Protein AF-A0A536V564-F1 (afdb_monomer)

pLDDT: mean 73.77, std 16.74, range [34.28, 94.69]

Sequence (134 aa):
MRKTLILTALAATAALAALPARAGDVQWSVGISAPIGYSGSVGTMISSGPIYAPAPVYVAPAPVYYAPPPVYYAPPPVYYAPAARAYYAPPPVYVRPAPVIYGAPVWAPAPYRHHRHHHRGYDDDRGRYYGPIS

Secondary structure (DSSP, 8-state):
-HHHHHHHHHHHHHHHHTS----TT---EEEEEEE-GGG-EEEEEEESS---PPPP---PPPP-PPPPPP---PPPP---PPPP----PPPP--PPPPP---PPPPP---------------------------

Foldseek 3Di:
DVVVVVVVVVVVVVVVVPDDDPPPPDKDKDKDWDDPPPPGIDIDMDMPDDDDDPDDDDDDDDDDDDDDDDDDDDDDDDDDDPDDDDDDDDDDDDDDDDDDDDDDDDDDDDDDDDDDDDDDDDDDDDDDDDDDDD

Radius of gyration: 87.75 Å; Cα contacts (8 Å, |Δi|>4): 32; chains: 1; bounding box: 135×53×256 Å

Mean predicted aligned error: 22.61 Å

Structure (mmCIF, N/CA/C/O backbone):
data_AF-A0A536V564-F1
#
_entry.id   AF-A0A536V564-F1
#
loop_
_atom_site.group_PDB
_atom_site.id
_atom_site.type_symbol
_atom_site.label_atom_id
_atom_site.label_alt_id
_atom_site.label_comp_id
_atom_site.label_asym_id
_atom_site.label_entity_id
_atom_site.label_seq_id
_atom_site.pdbx_PDB_ins_code
_atom_site.Cartn_x
_atom_site.Cartn_y
_atom_site.Cartn_z
_atom_site.occupancy
_atom_site.B_iso_or_equiv
_atom_site.auth_seq_id
_atom_site.auth_comp_id
_atom_site.auth_asym_id
_atom_site.auth_atom_id
_atom_site.pdbx_PDB_model_num
ATOM 1 N N . MET A 1 1 ? 35.632 -4.211 -69.091 1.00 67.81 1 MET A N 1
ATOM 2 C CA . MET A 1 1 ? 35.936 -4.790 -67.762 1.00 67.81 1 MET A CA 1
ATOM 3 C C . MET A 1 1 ? 36.055 -3.724 -66.665 1.00 67.81 1 MET A C 1
ATOM 5 O O . MET A 1 1 ? 35.232 -3.748 -65.765 1.00 67.81 1 MET A O 1
ATOM 9 N N . ARG A 1 2 ? 36.967 -2.732 -66.743 1.00 79.38 2 ARG A N 1
ATOM 10 C CA . ARG A 1 2 ? 37.093 -1.667 -65.709 1.00 79.38 2 ARG A CA 1
ATOM 11 C C . ARG A 1 2 ? 35.813 -0.849 -65.449 1.00 79.38 2 ARG A C 1
ATOM 13 O O . ARG A 1 2 ? 35.442 -0.666 -64.300 1.00 79.38 2 ARG A O 1
ATOM 20 N N . LYS A 1 3 ? 35.114 -0.394 -66.498 1.00 77.75 3 LYS A N 1
ATOM 21 C CA . LYS A 1 3 ? 33.854 0.372 -66.361 1.00 77.75 3 LYS A CA 1
ATOM 22 C C . LYS A 1 3 ? 32.742 -0.441 -65.689 1.00 77.75 3 LYS A C 1
ATOM 24 O O . LYS A 1 3 ? 32.003 0.091 -64.874 1.00 77.75 3 LYS A O 1
ATOM 29 N N . THR A 1 4 ? 32.666 -1.732 -66.008 1.00 89.12 4 THR A N 1
ATOM 30 C CA . THR A 1 4 ? 31.692 -2.664 -65.434 1.00 89.12 4 THR A CA 1
ATOM 31 C C . THR A 1 4 ? 31.939 -2.855 -63.941 1.00 89.12 4 THR A C 1
ATOM 33 O O . THR A 1 4 ? 30.998 -2.739 -63.172 1.00 89.12 4 THR A O 1
ATOM 36 N N . LEU A 1 5 ? 33.203 -3.031 -63.532 1.00 91.12 5 LEU A N 1
ATOM 37 C CA . LEU A 1 5 ? 33.593 -3.137 -62.121 1.00 91.12 5 LEU A CA 1
ATOM 38 C C . LEU A 1 5 ? 33.259 -1.873 -61.317 1.00 91.12 5 LEU A C 1
ATOM 40 O O . LEU A 1 5 ? 32.762 -1.974 -60.199 1.00 91.12 5 LEU A O 1
ATOM 44 N N . ILE A 1 6 ? 33.491 -0.687 -61.891 1.00 93.56 6 ILE A N 1
ATOM 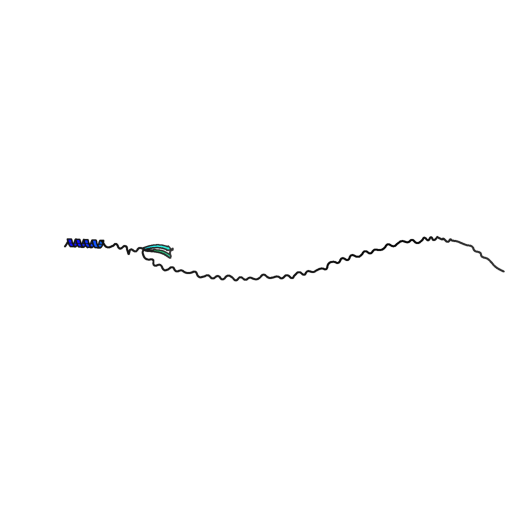45 C CA . ILE A 1 6 ? 33.157 0.592 -61.243 1.00 93.56 6 ILE A CA 1
ATOM 46 C C . ILE A 1 6 ? 31.642 0.729 -61.070 1.00 93.56 6 ILE A C 1
ATOM 48 O O . ILE A 1 6 ? 31.183 1.079 -59.988 1.00 93.56 6 ILE A O 1
ATOM 52 N N . LEU A 1 7 ? 30.861 0.416 -62.106 1.00 94.31 7 LEU A N 1
ATOM 53 C CA . LEU A 1 7 ? 29.400 0.491 -62.040 1.00 94.31 7 LEU A CA 1
ATOM 54 C C . LEU A 1 7 ? 28.818 -0.507 -61.038 1.00 94.31 7 LEU A C 1
ATOM 56 O O . LEU A 1 7 ? 27.935 -0.141 -60.269 1.00 94.31 7 LEU A O 1
ATOM 60 N N . THR A 1 8 ? 29.334 -1.737 -60.989 1.00 93.31 8 THR A N 1
ATOM 61 C CA . THR A 1 8 ? 28.897 -2.722 -59.990 1.00 93.31 8 THR A CA 1
ATOM 62 C C . THR A 1 8 ? 29.283 -2.312 -58.574 1.00 93.31 8 THR A C 1
ATOM 64 O O . THR A 1 8 ? 28.482 -2.483 -57.662 1.00 93.31 8 THR A O 1
ATOM 67 N N . ALA A 1 9 ? 30.471 -1.732 -58.381 1.00 93.62 9 ALA A N 1
ATOM 68 C CA . ALA A 1 9 ? 30.890 -1.235 -57.075 1.00 93.62 9 ALA A CA 1
ATOM 69 C C . ALA A 1 9 ? 30.011 -0.065 -56.612 1.00 93.62 9 ALA A C 1
ATOM 71 O O . ALA A 1 9 ? 29.583 -0.054 -55.463 1.00 93.62 9 ALA A O 1
ATOM 72 N N . LEU A 1 10 ? 29.691 0.870 -57.515 1.00 94.69 10 LEU A N 1
ATOM 73 C CA . LEU A 1 10 ? 28.811 2.006 -57.236 1.00 94.69 10 LEU A CA 1
ATOM 74 C C . LEU A 1 10 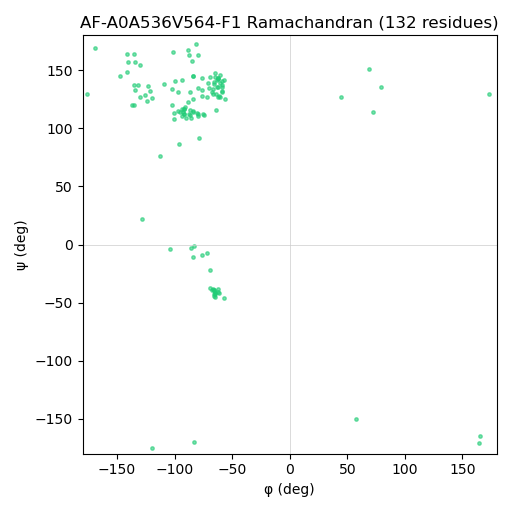? 27.373 1.558 -56.932 1.00 94.69 10 LEU A C 1
ATOM 76 O O . LEU A 1 10 ? 26.734 2.079 -56.022 1.00 94.69 10 LEU A O 1
ATOM 80 N N . ALA A 1 11 ? 26.865 0.573 -57.674 1.00 94.19 11 ALA A N 1
ATOM 81 C CA . ALA A 1 11 ? 25.543 0.006 -57.430 1.00 94.19 11 ALA A CA 1
ATOM 82 C C . ALA A 1 11 ? 25.484 -0.730 -56.082 1.00 94.19 11 ALA A C 1
ATOM 84 O O . ALA A 1 11 ? 24.503 -0.594 -55.354 1.00 94.19 11 ALA A O 1
ATOM 85 N N . ALA A 1 12 ? 26.542 -1.460 -55.714 1.00 92.50 12 ALA A N 1
ATOM 86 C CA . ALA A 1 12 ? 26.630 -2.138 -54.425 1.00 92.50 12 ALA A CA 1
ATOM 87 C C . ALA A 1 12 ? 26.694 -1.147 -53.251 1.00 92.50 12 ALA A C 1
ATOM 89 O O . ALA A 1 12 ? 25.992 -1.335 -52.258 1.00 92.50 12 ALA A O 1
ATOM 90 N N . THR A 1 13 ? 27.473 -0.066 -53.359 1.00 90.94 13 THR A N 1
ATOM 91 C CA . THR A 1 13 ? 27.507 0.974 -52.317 1.00 90.94 13 THR A CA 1
ATOM 92 C C . THR A 1 13 ? 26.193 1.738 -52.219 1.00 90.94 13 THR A C 1
ATOM 94 O O . THR A 1 13 ? 25.737 1.984 -51.105 1.00 90.94 13 THR A O 1
ATOM 97 N N . ALA A 1 14 ? 25.539 2.053 -53.339 1.00 92.62 14 ALA A N 1
ATOM 98 C CA . ALA A 1 14 ? 24.209 2.663 -53.324 1.00 92.62 14 ALA A CA 1
ATOM 99 C C . ALA A 1 14 ? 23.159 1.745 -52.669 1.00 92.62 14 ALA A C 1
ATOM 101 O O . ALA A 1 14 ? 22.348 2.211 -51.872 1.00 92.62 14 ALA A O 1
ATOM 102 N N . ALA A 1 15 ? 23.207 0.436 -52.941 1.00 91.88 15 ALA A N 1
ATOM 103 C CA . ALA A 1 15 ? 22.316 -0.543 -52.318 1.00 91.88 15 ALA A CA 1
ATOM 104 C C . ALA A 1 15 ? 22.549 -0.677 -50.802 1.00 91.88 15 ALA A C 1
ATOM 106 O O . ALA A 1 15 ? 21.591 -0.778 -50.040 1.00 91.88 15 ALA A O 1
ATOM 107 N N . LEU A 1 16 ? 23.807 -0.629 -50.351 1.00 87.62 16 LEU A N 1
ATOM 108 C CA . LEU A 1 16 ? 24.146 -0.636 -48.924 1.00 87.62 16 LEU A CA 1
ATOM 109 C C . LEU A 1 16 ? 23.730 0.664 -48.220 1.00 87.62 16 LEU A C 1
ATOM 111 O O . LEU A 1 16 ? 23.252 0.620 -47.089 1.00 87.62 16 LEU A O 1
ATOM 115 N N . ALA A 1 17 ? 23.868 1.811 -48.886 1.00 86.69 17 ALA A N 1
ATOM 116 C CA . ALA A 1 17 ? 23.440 3.105 -48.353 1.00 86.69 17 ALA A CA 1
ATOM 117 C C . ALA A 1 17 ? 21.908 3.242 -48.260 1.00 86.69 17 ALA A C 1
ATOM 119 O O . ALA A 1 17 ? 21.414 4.048 -47.478 1.00 86.69 17 ALA A O 1
ATOM 120 N N . ALA A 1 18 ? 21.160 2.450 -49.032 1.00 83.75 18 ALA A N 1
ATOM 121 C CA . ALA A 1 18 ? 19.701 2.416 -49.000 1.00 83.75 18 ALA A CA 1
ATOM 122 C C . ALA A 1 18 ? 19.124 1.517 -47.887 1.00 83.75 18 ALA A C 1
ATOM 124 O O . ALA A 1 18 ? 17.902 1.423 -47.753 1.00 83.75 18 ALA A O 1
ATOM 125 N N . LEU A 1 19 ? 19.966 0.842 -47.091 1.00 79.31 19 LEU A N 1
ATOM 126 C CA . LEU A 1 19 ? 19.487 0.065 -45.950 1.00 79.31 19 LEU A CA 1
ATOM 127 C C . LEU A 1 19 ? 18.826 0.998 -44.916 1.00 79.31 19 LEU A C 1
ATOM 129 O O . LEU A 1 19 ? 19.383 2.049 -44.594 1.00 79.31 19 LEU A O 1
ATOM 133 N N . PRO A 1 20 ? 17.661 0.632 -44.352 1.00 76.38 20 PRO A N 1
ATOM 134 C CA . PRO A 1 20 ? 17.014 1.448 -43.333 1.00 76.38 20 PRO A CA 1
ATOM 135 C C . PRO A 1 20 ? 17.872 1.502 -42.062 1.00 76.38 20 PRO A C 1
ATOM 137 O O . PRO A 1 20 ? 18.389 0.479 -41.602 1.00 76.38 20 PRO A O 1
ATOM 140 N N . ALA A 1 21 ? 17.980 2.685 -41.450 1.00 72.75 21 ALA A N 1
ATOM 141 C CA . ALA A 1 21 ? 18.540 2.821 -40.111 1.00 72.75 21 ALA A CA 1
ATOM 142 C C . ALA A 1 21 ? 17.627 2.087 -39.115 1.00 72.75 21 ALA A C 1
ATOM 144 O O . ALA A 1 21 ? 16.459 2.440 -38.940 1.00 72.75 21 ALA A O 1
ATOM 145 N N . ARG A 1 22 ? 18.136 1.026 -38.479 1.00 68.94 22 ARG A N 1
ATOM 146 C CA . ARG A 1 22 ? 17.360 0.227 -37.524 1.00 68.94 22 ARG A CA 1
ATOM 147 C C . ARG A 1 22 ? 17.297 0.950 -36.179 1.00 68.94 22 ARG A C 1
ATOM 149 O O . ARG A 1 22 ? 18.168 0.775 -35.339 1.00 68.94 22 ARG A O 1
ATOM 156 N N . ALA A 1 23 ? 16.262 1.764 -35.985 1.00 69.06 23 ALA A N 1
ATOM 157 C CA . ALA A 1 23 ? 15.975 2.423 -34.706 1.00 69.06 23 ALA A CA 1
ATOM 158 C C . ALA A 1 23 ? 15.135 1.553 -33.740 1.00 69.06 23 ALA A C 1
ATOM 160 O O . ALA A 1 23 ? 14.860 1.976 -32.623 1.00 69.06 23 ALA A O 1
ATOM 161 N N . GLY A 1 24 ? 14.709 0.356 -34.169 1.00 68.94 24 GLY A N 1
ATOM 162 C CA . GLY A 1 24 ? 13.701 -0.469 -33.485 1.00 68.94 24 GLY A CA 1
ATOM 163 C C . GLY A 1 24 ? 14.189 -1.376 -32.349 1.00 68.94 24 GLY A C 1
ATOM 164 O O . GLY A 1 24 ? 13.359 -1.869 -31.601 1.00 68.94 24 GLY A O 1
ATOM 165 N N . ASP A 1 25 ? 15.498 -1.558 -32.171 1.00 80.31 25 ASP A N 1
ATOM 166 C CA . ASP A 1 25 ? 16.068 -2.500 -31.186 1.00 80.31 25 ASP A CA 1
ATOM 167 C C . ASP A 1 25 ? 17.110 -1.832 -30.273 1.00 80.31 25 ASP A C 1
ATOM 169 O O . ASP A 1 25 ? 17.982 -2.482 -29.694 1.00 80.31 25 ASP A O 1
ATOM 173 N N . VAL A 1 26 ? 17.052 -0.505 -30.146 1.00 83.00 26 VAL A N 1
ATOM 174 C CA . VAL A 1 26 ? 17.963 0.243 -29.275 1.00 83.00 26 VAL A CA 1
ATOM 175 C C . VAL A 1 26 ? 17.473 0.121 -27.836 1.00 83.00 26 VAL A C 1
ATOM 177 O O . VAL A 1 26 ? 16.428 0.665 -27.486 1.00 83.00 26 VAL A O 1
ATOM 180 N N . GLN A 1 27 ? 18.224 -0.602 -27.004 1.00 87.69 27 GLN A N 1
ATOM 181 C CA . GLN A 1 27 ? 17.931 -0.752 -25.581 1.00 87.69 27 GLN A CA 1
ATOM 182 C C . GLN A 1 27 ? 18.846 0.134 -24.741 1.00 87.69 27 GLN A C 1
ATOM 184 O O . GLN A 1 27 ? 20.062 0.150 -24.937 1.00 87.69 27 GLN A O 1
ATOM 189 N N . TRP A 1 28 ? 18.265 0.850 -23.784 1.00 89.50 28 TRP A N 1
ATOM 190 C CA . TRP A 1 28 ? 19.011 1.625 -22.800 1.00 89.50 28 TRP A CA 1
ATOM 191 C C . TRP A 1 28 ? 18.516 1.318 -21.393 1.00 89.50 28 TRP A C 1
ATOM 193 O O . TRP A 1 28 ? 17.365 0.929 -21.179 1.00 89.50 28 TRP A O 1
ATOM 203 N N . SER A 1 29 ? 19.398 1.521 -20.421 1.00 91.00 29 SER A N 1
ATOM 204 C CA . SER A 1 29 ? 19.033 1.484 -19.014 1.00 91.00 29 SER A CA 1
ATOM 205 C C . SER A 1 29 ? 19.872 2.443 -18.190 1.00 91.00 29 SER A C 1
ATOM 207 O O . SER A 1 29 ? 21.068 2.590 -18.440 1.00 91.00 29 SER A O 1
ATOM 209 N N . VAL A 1 30 ? 19.256 3.035 -17.175 1.00 93.88 30 VAL A N 1
ATOM 210 C CA . VAL A 1 30 ? 19.909 3.877 -16.174 1.00 93.88 30 VAL A CA 1
ATOM 211 C C . VAL A 1 30 ? 19.698 3.243 -14.805 1.00 93.88 30 VAL A C 1
ATOM 213 O O . VAL A 1 30 ? 18.564 2.954 -14.423 1.00 93.88 30 VAL A O 1
ATOM 216 N N . GLY A 1 31 ? 20.794 3.019 -14.078 1.00 93.38 31 GLY A N 1
ATOM 217 C CA . GLY A 1 31 ? 20.791 2.520 -12.705 1.00 93.38 31 GLY A CA 1
ATOM 218 C C . GLY A 1 31 ? 21.217 3.610 -11.727 1.00 93.38 31 GLY A C 1
ATOM 219 O O . GLY A 1 31 ? 22.160 4.353 -11.997 1.00 93.38 31 GLY A O 1
ATOM 220 N N . ILE A 1 32 ? 20.529 3.702 -10.593 1.00 93.38 32 ILE A N 1
ATOM 221 C CA . ILE A 1 32 ? 20.856 4.621 -9.499 1.00 93.38 32 ILE A CA 1
ATOM 222 C C . ILE A 1 32 ? 20.992 3.783 -8.234 1.00 93.38 32 ILE A C 1
ATOM 224 O O . ILE A 1 32 ? 20.089 3.012 -7.916 1.00 93.38 32 ILE A O 1
ATOM 228 N N . SER A 1 33 ? 22.095 3.940 -7.505 1.00 94.19 33 SER A N 1
ATOM 229 C CA . SER A 1 33 ? 22.357 3.223 -6.254 1.00 94.19 33 SER A CA 1
ATOM 230 C C . SER A 1 33 ? 22.824 4.176 -5.162 1.00 94.19 33 SER A C 1
ATOM 232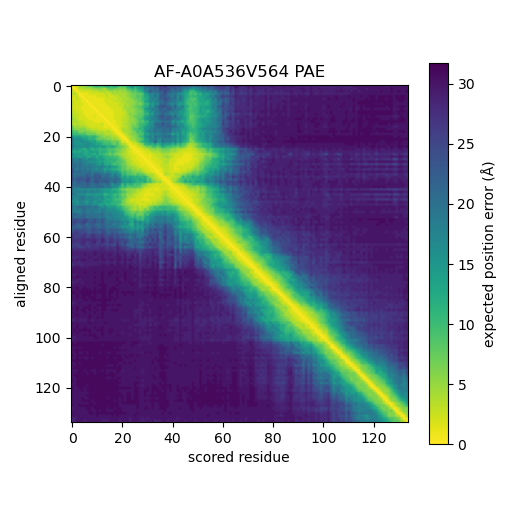 O O . SER A 1 33 ? 23.682 5.023 -5.410 1.00 94.19 33 SER A O 1
ATOM 234 N N . ALA A 1 34 ? 22.308 3.994 -3.951 1.00 93.94 34 ALA A N 1
ATOM 235 C CA . ALA A 1 34 ? 22.720 4.717 -2.758 1.00 93.94 34 ALA A CA 1
ATOM 236 C C . ALA A 1 34 ? 23.168 3.729 -1.663 1.00 93.94 34 ALA A C 1
ATOM 238 O O . ALA A 1 34 ? 22.499 2.714 -1.448 1.00 93.94 34 ALA A O 1
ATOM 239 N N . PRO A 1 35 ? 24.281 3.995 -0.960 1.00 92.88 35 PRO A N 1
ATOM 240 C CA . PRO A 1 35 ? 24.735 3.147 0.138 1.00 92.88 35 PRO A CA 1
ATOM 241 C C . PRO A 1 35 ? 23.793 3.235 1.350 1.00 92.88 35 PRO A C 1
ATOM 243 O O . PRO A 1 35 ? 23.283 4.304 1.681 1.00 92.88 35 PRO A O 1
ATOM 246 N N . ILE A 1 36 ? 23.614 2.113 2.049 1.00 86.88 36 ILE A N 1
ATOM 247 C CA . ILE A 1 36 ? 22.905 2.001 3.330 1.00 86.88 36 ILE A CA 1
ATOM 248 C C . ILE A 1 36 ? 23.943 1.631 4.399 1.00 86.88 36 ILE A C 1
ATOM 250 O O . ILE A 1 36 ? 24.097 0.472 4.797 1.00 86.88 36 ILE A O 1
ATOM 254 N N . GLY A 1 37 ? 24.734 2.619 4.820 1.00 86.81 37 GLY A N 1
ATOM 255 C CA . GLY A 1 37 ? 25.851 2.400 5.743 1.00 86.81 37 GLY A CA 1
ATOM 256 C C . GLY A 1 37 ? 26.877 1.388 5.214 1.00 86.81 37 GLY A C 1
ATOM 257 O O . GLY A 1 37 ? 27.060 1.238 4.009 1.00 86.81 37 GLY A O 1
ATOM 258 N N . TYR A 1 38 ? 27.545 0.675 6.123 1.00 86.50 38 TYR A N 1
ATOM 259 C CA . TYR A 1 38 ? 28.576 -0.314 5.770 1.00 86.50 38 TYR A CA 1
ATOM 260 C C . TYR A 1 38 ? 28.014 -1.641 5.242 1.00 86.50 38 TYR A C 1
ATOM 262 O O . TYR A 1 38 ? 28.779 -2.493 4.801 1.00 86.50 38 TYR A O 1
ATOM 270 N N . SER A 1 39 ? 26.696 -1.845 5.325 1.00 76.62 39 SER A N 1
ATOM 271 C CA . SER A 1 39 ? 26.082 -3.168 5.166 1.00 76.62 39 SER A CA 1
ATOM 272 C C . SER A 1 39 ? 25.394 -3.391 3.819 1.00 76.62 39 SER A C 1
ATOM 274 O O . SER A 1 39 ? 24.903 -4.493 3.579 1.00 76.62 39 SER A O 1
ATOM 276 N N . GLY A 1 40 ? 25.331 -2.390 2.937 1.00 87.88 40 GLY A N 1
ATOM 277 C CA . GLY A 1 40 ? 24.764 -2.596 1.606 1.00 87.88 40 GLY A CA 1
ATOM 278 C C . GLY A 1 40 ? 24.431 -1.320 0.847 1.00 87.88 40 GLY A C 1
ATOM 279 O O . GLY A 1 40 ? 24.878 -0.229 1.190 1.00 87.88 40 GLY A O 1
ATOM 280 N N . SER A 1 41 ? 23.630 -1.474 -0.207 1.00 91.69 41 SER A N 1
ATOM 281 C CA . SER A 1 41 ? 23.104 -0.380 -1.026 1.00 91.69 41 SER A CA 1
ATOM 282 C C . SER A 1 41 ? 21.654 -0.669 -1.424 1.00 91.69 41 SER A C 1
ATOM 284 O O . SER A 1 41 ? 21.280 -1.832 -1.579 1.00 91.69 41 SER A O 1
ATOM 286 N N . VAL A 1 42 ? 20.835 0.374 -1.573 1.00 90.31 42 VAL A N 1
ATOM 287 C CA . VAL A 1 42 ? 19.552 0.298 -2.291 1.00 90.31 42 VAL A CA 1
ATOM 288 C C . VAL A 1 42 ? 19.781 0.861 -3.683 1.00 90.31 42 VAL A C 1
ATOM 290 O O . VAL A 1 42 ? 20.460 1.877 -3.831 1.00 90.31 42 VAL A O 1
ATOM 293 N N . GLY A 1 43 ? 19.181 0.252 -4.701 1.00 90.94 43 GLY A N 1
ATOM 294 C CA . GLY A 1 43 ? 19.176 0.820 -6.040 1.00 90.94 43 GLY A CA 1
ATOM 295 C C . GLY A 1 43 ? 17.860 0.629 -6.773 1.00 90.94 43 GLY A C 1
ATOM 296 O O . GLY A 1 43 ? 17.025 -0.189 -6.391 1.00 90.94 43 GLY A O 1
ATOM 297 N N . THR A 1 44 ? 17.697 1.408 -7.835 1.00 89.88 44 THR A N 1
ATOM 298 C CA . THR A 1 44 ? 16.595 1.305 -8.791 1.00 89.88 44 THR A CA 1
ATOM 299 C C . THR A 1 44 ? 17.133 1.374 -10.218 1.00 89.88 44 THR A C 1
ATOM 301 O O . THR A 1 44 ? 18.231 1.887 -10.454 1.00 89.88 44 THR A O 1
ATOM 304 N N . MET A 1 45 ? 16.367 0.845 -11.169 1.00 89.38 45 MET A N 1
ATOM 305 C CA . MET A 1 45 ? 16.723 0.782 -12.582 1.00 89.38 45 MET A CA 1
ATOM 306 C C . MET A 1 45 ? 15.531 1.205 -13.435 1.00 89.38 45 MET A C 1
ATOM 308 O O . MET A 1 45 ? 14.402 0.785 -13.189 1.00 89.38 45 MET A O 1
ATOM 312 N N . ILE A 1 46 ? 15.798 2.015 -14.454 1.00 88.25 46 ILE A N 1
ATOM 313 C CA . ILE A 1 46 ? 14.827 2.393 -15.483 1.00 88.25 46 ILE A CA 1
ATOM 314 C C . ILE A 1 46 ? 15.401 1.947 -16.822 1.00 88.25 46 ILE A C 1
ATOM 316 O O . ILE A 1 46 ? 16.573 2.199 -17.095 1.00 88.25 46 ILE A O 1
ATOM 320 N N . SER A 1 47 ? 14.601 1.281 -17.649 1.00 90.75 47 SER A N 1
ATOM 321 C CA . SER A 1 47 ? 15.014 0.830 -18.976 1.00 90.75 47 SER A CA 1
ATOM 322 C C . SER A 1 47 ? 13.952 1.126 -20.029 1.00 90.75 47 SER A C 1
ATOM 324 O O . SER A 1 47 ? 12.793 1.391 -19.712 1.00 90.75 47 SER A O 1
ATOM 326 N N . SER A 1 48 ? 14.355 1.069 -21.297 1.00 88.38 48 SER A N 1
ATOM 327 C CA . SER A 1 48 ? 13.449 1.119 -22.453 1.00 88.38 48 SER A CA 1
ATOM 328 C C . SER A 1 48 ? 12.618 -0.153 -22.648 1.00 88.38 48 SER A C 1
ATOM 330 O O . SER A 1 48 ? 11.784 -0.203 -23.550 1.00 88.38 48 SER A O 1
ATOM 332 N N . GLY A 1 49 ? 12.895 -1.203 -21.872 1.00 82.94 49 GLY A N 1
ATOM 333 C CA . GLY A 1 49 ? 12.254 -2.504 -21.999 1.00 82.94 49 GLY A CA 1
ATOM 334 C C . GLY A 1 49 ? 10.957 -2.610 -21.188 1.00 82.94 49 GLY A C 1
ATOM 335 O O . GLY A 1 49 ? 10.717 -1.814 -20.279 1.00 82.94 49 GLY A O 1
ATOM 336 N N . PRO A 1 50 ? 10.109 -3.607 -21.484 1.00 76.44 50 PRO A N 1
ATOM 337 C CA . PRO A 1 50 ? 8.904 -3.868 -20.705 1.00 76.44 50 PRO A CA 1
ATOM 338 C C . PRO A 1 50 ? 9.239 -4.159 -19.234 1.00 76.44 50 PRO A C 1
ATOM 340 O O . PRO A 1 50 ? 10.104 -4.981 -18.926 1.00 76.44 50 PRO A O 1
ATOM 343 N N . ILE A 1 51 ? 8.528 -3.489 -18.322 1.00 78.56 51 ILE A N 1
ATOM 344 C CA . ILE A 1 51 ? 8.635 -3.724 -16.880 1.00 78.56 51 ILE A CA 1
ATOM 345 C C . ILE A 1 51 ? 7.817 -4.967 -16.533 1.00 78.56 51 ILE A C 1
ATOM 347 O O . ILE A 1 51 ? 6.588 -4.947 -16.583 1.00 78.56 51 ILE A O 1
ATOM 351 N N . TYR A 1 52 ? 8.499 -6.033 -16.126 1.00 76.75 52 TYR A N 1
ATOM 352 C CA . TYR A 1 52 ? 7.865 -7.208 -15.533 1.00 76.75 52 TYR A CA 1
ATOM 353 C C . TYR A 1 52 ? 7.920 -7.085 -14.011 1.00 76.75 52 TYR A C 1
ATOM 355 O O . TYR A 1 52 ? 8.862 -7.546 -13.369 1.00 76.75 52 TYR A O 1
ATOM 363 N N . ALA A 1 53 ? 6.923 -6.412 -13.437 1.00 79.31 53 ALA A N 1
ATOM 364 C CA . ALA A 1 53 ? 6.756 -6.335 -11.991 1.00 79.31 53 ALA A CA 1
ATOM 365 C C . ALA A 1 53 ? 5.798 -7.439 -11.505 1.00 79.31 53 ALA A C 1
ATOM 367 O O . ALA A 1 53 ? 4.802 -7.718 -12.180 1.00 79.31 53 ALA A O 1
ATOM 368 N N . PRO A 1 54 ? 6.062 -8.066 -10.343 1.00 77.12 54 PRO A N 1
ATOM 369 C CA . PRO A 1 54 ? 5.096 -8.960 -9.718 1.00 77.12 54 PRO A CA 1
ATOM 370 C C . PRO A 1 54 ? 3.802 -8.204 -9.387 1.00 77.12 54 PRO A C 1
ATOM 372 O O . PRO A 1 54 ? 3.829 -7.018 -9.053 1.00 77.12 54 PRO A O 1
ATOM 375 N N . ALA A 1 55 ? 2.663 -8.896 -9.483 1.00 78.50 55 ALA A N 1
ATOM 376 C CA . ALA A 1 55 ? 1.367 -8.313 -9.152 1.00 78.50 55 ALA A CA 1
ATOM 377 C C . ALA A 1 55 ? 1.358 -7.821 -7.690 1.00 78.50 55 ALA A C 1
ATOM 379 O O . ALA A 1 55 ? 1.910 -8.505 -6.820 1.00 78.50 55 ALA A O 1
ATOM 380 N N . PRO A 1 56 ? 0.732 -6.667 -7.393 1.00 78.19 56 PRO A N 1
ATOM 381 C CA . PRO A 1 56 ? 0.605 -6.190 -6.023 1.00 78.19 56 PRO A CA 1
ATOM 382 C C . PRO A 1 56 ? -0.071 -7.250 -5.151 1.00 78.19 56 PRO A C 1
ATOM 384 O O . PRO A 1 56 ? -1.172 -7.709 -5.458 1.00 78.19 56 PRO A O 1
ATOM 387 N N . VAL A 1 57 ? 0.576 -7.632 -4.051 1.00 85.69 57 VAL A N 1
ATOM 388 C CA . VAL A 1 57 ? -0.027 -8.526 -3.059 1.00 85.69 57 VAL A CA 1
ATOM 389 C C . VAL A 1 57 ? -0.834 -7.669 -2.092 1.00 85.69 57 VAL A C 1
ATOM 391 O O . VAL A 1 57 ? -0.268 -6.927 -1.291 1.00 85.69 57 VAL A O 1
ATOM 394 N N . TYR A 1 58 ? -2.161 -7.757 -2.167 1.00 85.50 58 TYR A N 1
ATOM 395 C CA . TYR A 1 58 ? -3.035 -7.129 -1.182 1.00 85.50 58 TYR A CA 1
ATOM 396 C C . TYR A 1 58 ? -3.189 -8.050 0.030 1.00 85.50 58 TYR A C 1
ATOM 398 O O . TYR A 1 58 ? -3.751 -9.140 -0.078 1.00 85.50 58 TYR A O 1
ATOM 406 N N . VAL A 1 59 ? -2.701 -7.608 1.190 1.00 87.00 59 VAL A N 1
ATOM 407 C CA . VAL A 1 59 ? -2.923 -8.294 2.466 1.00 87.00 59 VAL A CA 1
ATOM 408 C C . VAL A 1 59 ? -4.036 -7.559 3.203 1.00 87.00 59 VAL A C 1
ATOM 410 O O . VAL A 1 59 ? -3.843 -6.440 3.675 1.00 87.00 59 VAL A O 1
ATOM 413 N N . ALA A 1 60 ? -5.212 -8.181 3.284 1.00 90.00 60 ALA A N 1
ATOM 414 C CA . ALA A 1 60 ? -6.303 -7.657 4.094 1.00 90.00 60 ALA A CA 1
ATOM 415 C C . ALA A 1 60 ? -5.920 -7.733 5.588 1.00 90.00 60 ALA A C 1
ATOM 417 O O . ALA A 1 60 ? -5.429 -8.778 6.029 1.00 90.00 60 ALA A O 1
ATOM 418 N N . PRO A 1 61 ? -6.141 -6.668 6.380 1.00 85.69 61 PRO A N 1
ATOM 419 C CA . PRO A 1 61 ? -5.942 -6.716 7.824 1.00 85.69 61 PRO A CA 1
ATOM 420 C C . PRO A 1 61 ? -6.796 -7.817 8.461 1.00 85.69 61 PRO A C 1
ATOM 422 O O . PRO A 1 61 ? -7.950 -8.015 8.076 1.00 85.69 61 PRO A O 1
ATOM 425 N N . ALA A 1 62 ? -6.249 -8.512 9.461 1.00 87.00 62 ALA A N 1
ATOM 426 C CA . ALA A 1 62 ? -7.023 -9.483 10.224 1.00 87.00 62 ALA A CA 1
ATOM 427 C C . ALA A 1 62 ? -8.181 -8.773 10.958 1.00 87.00 62 ALA A C 1
ATOM 429 O O . ALA A 1 62 ? -7.963 -7.713 11.553 1.00 87.00 62 ALA A O 1
ATOM 430 N N . PRO A 1 63 ? -9.405 -9.331 10.942 1.00 84.62 63 PRO A N 1
ATOM 431 C CA . PRO A 1 63 ? -10.517 -8.763 11.688 1.00 84.62 63 PRO A CA 1
ATOM 432 C C . PRO A 1 63 ? -10.225 -8.814 13.190 1.00 84.62 63 PRO A C 1
ATOM 434 O O . PRO A 1 63 ? -9.868 -9.859 13.734 1.00 84.62 63 PRO A O 1
ATOM 437 N N . VAL A 1 64 ? -10.398 -7.677 13.864 1.00 86.19 64 VAL A N 1
ATOM 438 C CA . VAL A 1 64 ? -10.280 -7.578 15.321 1.00 86.19 64 VAL A CA 1
ATOM 439 C C . VAL A 1 64 ? -11.677 -7.672 15.924 1.00 86.19 64 VAL A C 1
ATOM 441 O O . VAL A 1 64 ? -12.511 -6.795 15.706 1.00 86.19 64 VAL A O 1
ATOM 444 N N . TYR A 1 65 ? -11.937 -8.733 16.686 1.00 84.06 65 TYR A N 1
ATOM 445 C CA . TYR A 1 65 ? -13.186 -8.901 17.427 1.00 84.06 65 TYR A CA 1
ATOM 446 C C . TYR A 1 65 ? -13.017 -8.378 18.856 1.00 84.06 65 TYR A C 1
ATOM 448 O O . TYR A 1 65 ? -12.240 -8.931 19.631 1.00 84.06 65 TYR A O 1
ATOM 456 N N . TYR A 1 66 ? -13.769 -7.336 19.217 1.00 83.31 66 TYR A N 1
ATOM 457 C CA . TYR A 1 66 ? -13.890 -6.866 20.597 1.00 83.31 66 TYR A CA 1
ATOM 458 C C . TYR A 1 66 ? -15.220 -7.331 21.188 1.00 83.31 66 TYR A C 1
ATOM 460 O O . TYR A 1 66 ? -16.286 -6.963 20.696 1.00 83.31 66 TYR A O 1
ATOM 468 N N . ALA A 1 67 ? -15.159 -8.116 22.264 1.00 84.19 67 ALA A N 1
ATOM 469 C CA . ALA A 1 67 ? -16.320 -8.371 23.105 1.00 84.19 67 ALA A CA 1
ATOM 470 C C . ALA A 1 67 ? -16.452 -7.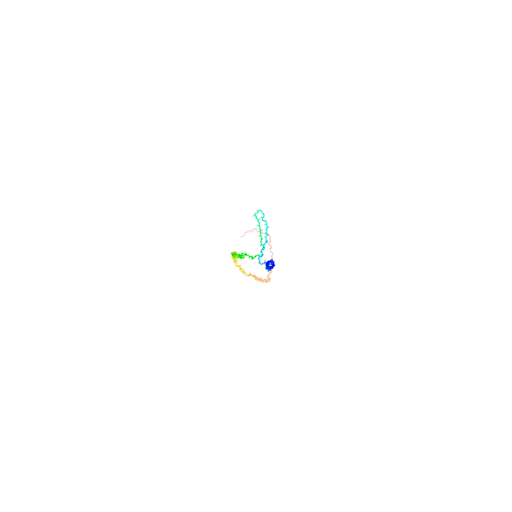224 24.125 1.00 84.19 67 ALA A C 1
ATOM 472 O O . ALA A 1 67 ? -15.480 -6.943 24.835 1.00 84.19 67 ALA A O 1
ATOM 473 N N . PRO A 1 68 ? -17.609 -6.543 24.212 1.00 82.00 68 PRO A N 1
ATOM 474 C CA . PRO A 1 68 ? -17.829 -5.553 25.256 1.00 82.00 68 PRO A CA 1
ATOM 475 C C . PRO A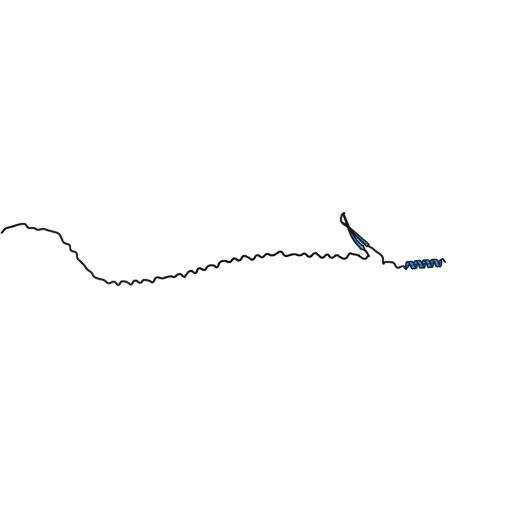 1 68 ? -17.777 -6.222 26.642 1.00 82.00 68 PRO A C 1
ATOM 477 O O . PRO A 1 68 ? -18.238 -7.358 26.792 1.00 82.00 68 PRO A O 1
ATOM 480 N N . PRO A 1 69 ? -17.215 -5.546 27.660 1.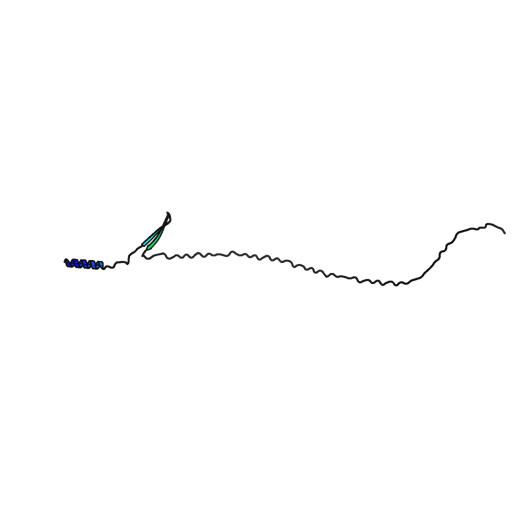00 81.44 69 PRO A N 1
ATOM 481 C CA . PRO A 1 69 ? -17.147 -6.095 29.006 1.00 81.44 69 PRO A CA 1
ATOM 482 C C . PRO A 1 69 ? -18.561 -6.325 29.569 1.00 81.44 69 PRO A C 1
ATOM 484 O O . PRO A 1 69 ? -19.461 -5.520 29.313 1.00 81.44 69 PRO A O 1
ATOM 487 N N . PRO A 1 70 ? -18.775 -7.400 30.349 1.00 80.38 70 PRO A N 1
ATOM 488 C CA . PRO A 1 70 ? -20.063 -7.660 30.976 1.00 80.38 70 PRO A CA 1
ATOM 489 C C . PRO A 1 70 ? -20.424 -6.528 31.944 1.00 80.38 70 PRO A C 1
ATOM 491 O O . PRO A 1 70 ? -19.654 -6.188 32.843 1.00 80.38 70 PRO A O 1
ATOM 494 N N . VAL A 1 71 ? -21.614 -5.955 31.765 1.00 80.81 71 VAL A N 1
ATOM 495 C CA . VAL A 1 71 ? -22.175 -4.950 32.672 1.00 80.81 71 VAL A CA 1
ATOM 496 C C . VAL A 1 71 ? -23.025 -5.670 33.713 1.00 80.81 71 VAL A C 1
ATOM 498 O O . VAL A 1 71 ? -24.078 -6.216 33.391 1.00 80.81 71 VAL A O 1
ATOM 501 N N . TYR A 1 72 ? -22.581 -5.657 34.968 1.00 77.25 72 TYR A N 1
ATOM 502 C CA . TYR A 1 72 ? -23.376 -6.134 36.098 1.00 77.25 72 TYR A CA 1
ATOM 503 C C . TYR A 1 72 ? -24.137 -4.958 36.716 1.00 77.25 72 TYR A C 1
ATOM 505 O O . TYR A 1 72 ? -23.526 -4.050 37.276 1.00 77.25 72 TYR A O 1
ATOM 513 N N . TYR A 1 73 ? -25.468 -4.979 36.627 1.00 79.44 73 TYR A N 1
ATOM 514 C CA . TYR A 1 73 ? -26.337 -4.031 37.326 1.00 79.44 73 TYR A CA 1
ATOM 515 C C . TYR A 1 73 ? -26.916 -4.701 38.572 1.00 79.44 73 TYR A C 1
ATOM 517 O O . TYR A 1 73 ? -27.706 -5.639 38.467 1.00 79.44 73 TYR A O 1
ATOM 525 N N . ALA A 1 74 ? -26.530 -4.218 39.752 1.00 80.75 74 ALA A N 1
ATOM 526 C CA . ALA A 1 74 ? -27.213 -4.559 40.992 1.00 80.75 74 ALA A CA 1
ATOM 527 C C . ALA A 1 74 ? -28.355 -3.551 41.209 1.00 80.75 74 ALA A C 1
ATOM 529 O O . ALA A 1 74 ? -28.090 -2.345 41.231 1.00 80.75 74 ALA A O 1
ATOM 530 N N . PRO A 1 75 ? -29.618 -3.994 41.342 1.00 79.94 75 PRO A N 1
ATOM 531 C CA . PRO A 1 75 ? -30.703 -3.089 41.691 1.00 79.94 75 PRO A CA 1
ATOM 532 C C . PRO A 1 75 ? -30.458 -2.485 43.086 1.00 79.94 75 PRO A C 1
ATOM 534 O O . PRO A 1 75 ? -29.960 -3.182 43.976 1.00 79.94 75 PRO A O 1
ATOM 537 N N . PRO A 1 76 ? -30.785 -1.197 43.296 1.00 79.19 76 PRO A N 1
ATOM 538 C CA . PRO A 1 76 ? -30.614 -0.559 44.593 1.00 79.19 76 PRO A CA 1
ATOM 539 C C . PRO A 1 76 ? -31.493 -1.241 45.656 1.00 79.19 76 PRO A C 1
ATOM 541 O O . PRO A 1 76 ? -32.617 -1.653 45.353 1.00 79.19 76 PRO A O 1
ATOM 544 N N . PRO A 1 77 ? -31.011 -1.360 46.906 1.00 78.31 77 PRO A N 1
ATOM 545 C CA . PRO A 1 77 ? -31.790 -1.944 47.989 1.00 78.31 77 PRO A CA 1
ATOM 546 C C . PRO A 1 77 ? -33.056 -1.119 48.253 1.00 78.31 77 PRO A C 1
ATOM 548 O O . PRO A 1 77 ? -32.999 0.094 48.459 1.00 78.31 77 PRO A O 1
ATOM 551 N N . VAL A 1 78 ? -34.208 -1.791 48.262 1.00 80.25 78 VAL A N 1
ATOM 552 C CA . VAL A 1 78 ? -35.500 -1.184 48.598 1.00 80.25 78 VAL A CA 1
ATOM 553 C C . VAL A 1 78 ? -35.692 -1.254 50.110 1.00 80.25 78 VAL A C 1
ATOM 555 O O . VAL A 1 78 ? -35.861 -2.334 50.673 1.00 80.25 78 VAL A O 1
ATOM 558 N N . TYR A 1 79 ? -35.682 -0.097 50.771 1.00 76.81 79 TYR A N 1
ATOM 559 C CA . TYR A 1 79 ? -36.026 0.013 52.187 1.00 76.81 79 TYR A CA 1
ATOM 560 C C . TYR A 1 79 ? -37.518 0.312 52.350 1.00 76.81 79 TYR A C 1
ATOM 562 O O . TYR A 1 79 ? -37.992 1.376 51.954 1.00 76.81 79 TYR A O 1
ATOM 570 N N . TYR A 1 80 ? -38.253 -0.605 52.981 1.00 75.25 80 TYR A N 1
ATOM 571 C CA . TYR A 1 80 ? -39.623 -0.356 53.429 1.00 75.25 80 TYR A CA 1
ATOM 572 C C . TYR A 1 80 ? -39.601 0.201 54.853 1.00 75.25 80 TYR A C 1
ATOM 574 O O . TYR A 1 80 ? -39.306 -0.517 55.809 1.00 75.25 80 TYR A O 1
ATOM 582 N N . ALA A 1 81 ? -39.915 1.488 54.997 1.00 78.38 81 ALA A N 1
ATOM 583 C CA . ALA A 1 81 ? -40.161 2.082 56.302 1.00 78.38 81 ALA A CA 1
ATOM 584 C C . ALA A 1 81 ? -41.556 1.658 56.808 1.00 78.38 81 ALA A C 1
ATOM 586 O O . ALA A 1 81 ? -42.529 1.752 56.051 1.00 78.38 81 ALA A O 1
ATOM 587 N N . PRO A 1 82 ? -41.691 1.206 58.068 1.00 77.81 82 PRO A N 1
ATOM 588 C CA . PRO A 1 82 ? -42.996 0.952 58.667 1.00 77.81 82 PRO A CA 1
ATOM 589 C C . PRO A 1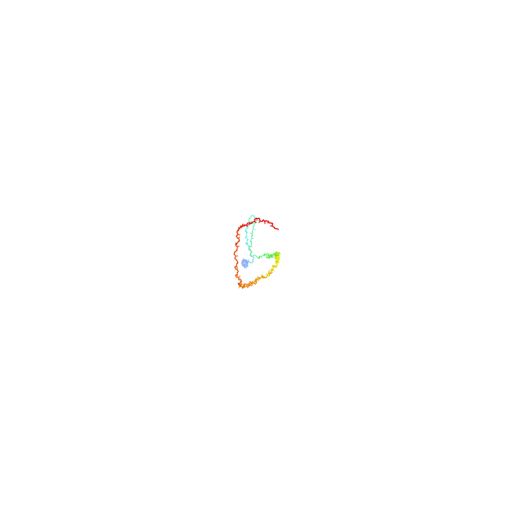 82 ? -43.852 2.224 58.674 1.00 77.81 82 PRO A C 1
ATOM 591 O O . PRO A 1 82 ? -43.365 3.301 59.020 1.00 77.81 82 PRO A O 1
ATOM 594 N N . ALA A 1 83 ? -45.136 2.100 58.330 1.00 73.88 83 ALA A N 1
ATOM 595 C CA . ALA A 1 83 ? -46.076 3.215 58.391 1.00 73.88 83 ALA A CA 1
ATOM 596 C C . ALA A 1 83 ? -46.169 3.768 59.826 1.00 73.88 83 ALA A C 1
ATOM 598 O O . ALA A 1 83 ? -46.327 3.011 60.790 1.00 73.88 83 ALA A O 1
ATOM 599 N N . ALA A 1 84 ? -46.072 5.093 59.965 1.00 69.62 84 ALA A N 1
ATOM 600 C CA . ALA A 1 84 ? -46.200 5.766 61.250 1.00 69.62 84 ALA A CA 1
ATOM 601 C C . ALA A 1 84 ? -47.586 5.485 61.853 1.00 69.62 84 ALA A C 1
ATOM 603 O O . ALA A 1 84 ? -48.616 5.689 61.209 1.00 69.62 84 ALA A O 1
ATOM 604 N N . ARG A 1 85 ? -47.619 5.004 63.100 1.00 69.62 85 ARG A N 1
ATOM 605 C CA . ARG A 1 85 ? -48.873 4.762 63.819 1.00 69.62 85 ARG A CA 1
ATOM 606 C C . ARG A 1 85 ? -49.445 6.100 64.280 1.00 69.62 85 ARG A C 1
ATOM 608 O O . ARG A 1 85 ? -48.869 6.745 65.152 1.00 69.62 85 ARG A O 1
ATOM 615 N N . ALA A 1 86 ? -50.576 6.507 63.711 1.00 68.62 86 ALA A N 1
ATOM 616 C CA . ALA A 1 86 ? -51.341 7.641 64.212 1.00 68.62 86 ALA A CA 1
ATOM 617 C C . ALA A 1 86 ? -52.080 7.229 65.494 1.00 68.62 86 ALA A C 1
ATOM 619 O O . ALA A 1 86 ? -53.001 6.413 65.455 1.00 68.62 86 ALA A O 1
ATOM 620 N N . TYR A 1 87 ? -51.676 7.787 66.633 1.00 69.56 87 TYR A N 1
ATOM 621 C CA . TYR A 1 87 ? -52.448 7.694 67.868 1.00 69.56 87 TYR A CA 1
ATOM 622 C C . TYR A 1 87 ? -53.465 8.835 67.895 1.00 69.56 87 TYR A C 1
ATOM 624 O O . TYR A 1 87 ? -53.092 9.999 68.017 1.00 69.56 87 TYR A O 1
ATOM 632 N N . TYR A 1 88 ? -54.752 8.506 67.778 1.00 72.38 88 TYR A N 1
ATOM 633 C CA . TYR A 1 88 ? -55.823 9.467 68.025 1.00 72.38 88 TY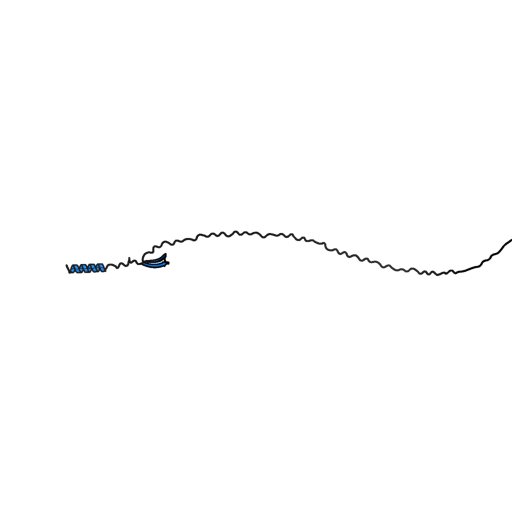R A CA 1
ATOM 634 C C . TYR A 1 88 ? -56.054 9.586 69.531 1.00 72.38 88 TYR A C 1
ATOM 636 O O . TYR A 1 88 ? -56.502 8.638 70.175 1.00 72.38 88 TYR A O 1
ATOM 644 N N . ALA A 1 89 ? -55.749 10.756 70.088 1.00 79.31 89 ALA A N 1
ATOM 645 C CA . ALA A 1 89 ? -56.155 11.102 71.442 1.00 79.31 89 ALA A CA 1
ATOM 646 C C . ALA A 1 89 ? -57.631 11.550 71.435 1.00 79.31 89 ALA A C 1
ATOM 648 O O . ALA A 1 89 ? -58.019 12.330 70.559 1.00 79.31 89 ALA A O 1
ATOM 649 N N . PRO A 1 90 ? -58.466 11.077 72.378 1.00 79.38 90 PRO A N 1
ATOM 650 C CA . PRO A 1 90 ? -59.838 11.551 72.499 1.00 79.38 90 PRO A CA 1
ATOM 651 C C . PRO A 1 90 ? -59.871 13.043 72.884 1.00 79.38 90 PRO A C 1
ATOM 653 O O . PRO A 1 90 ? -58.981 13.513 73.600 1.00 79.38 90 PRO A O 1
ATOM 656 N N . PRO A 1 91 ? -60.881 13.802 72.422 1.00 79.31 91 PRO A N 1
ATOM 657 C CA . PRO A 1 91 ? -60.988 15.226 72.718 1.00 79.31 91 PRO A CA 1
ATOM 658 C C . PRO A 1 91 ? -61.205 15.471 74.223 1.00 79.31 91 PRO A C 1
ATOM 660 O O . PRO A 1 91 ? -61.917 14.701 74.875 1.00 79.31 91 PRO A O 1
ATOM 663 N N . PRO A 1 92 ? -60.629 16.544 74.793 1.00 77.38 92 PRO A N 1
ATOM 664 C CA . PRO A 1 92 ? -60.808 16.872 76.202 1.00 77.38 92 PRO A CA 1
ATOM 665 C C . PRO A 1 92 ? -62.258 17.282 76.491 1.00 77.38 92 PRO A C 1
ATOM 667 O O . PRO A 1 92 ? -62.829 18.135 75.811 1.00 77.38 92 PRO A O 1
ATOM 670 N N . VAL A 1 93 ? -62.845 16.695 77.537 1.00 80.62 93 VAL A N 1
ATOM 671 C CA . VAL A 1 93 ? -64.177 17.059 78.037 1.00 80.62 93 VAL A CA 1
ATOM 672 C C . VAL A 1 93 ? -64.018 18.065 79.171 1.00 80.62 93 VAL A C 1
ATOM 674 O O . VAL A 1 93 ? -63.507 17.734 80.239 1.00 80.62 93 VAL A O 1
ATOM 677 N N . TYR A 1 94 ? -64.487 19.294 78.957 1.00 69.56 94 TYR A N 1
ATOM 678 C CA . TYR A 1 94 ? -64.550 20.311 80.005 1.00 69.56 94 TYR A CA 1
ATOM 679 C C . TYR A 1 94 ? -65.928 20.299 80.668 1.00 69.56 94 TYR A C 1
ATOM 681 O O . TYR A 1 94 ? -66.922 20.703 80.067 1.00 69.56 94 TYR A O 1
ATOM 689 N N . VAL A 1 95 ? -65.985 19.865 81.928 1.00 78.50 95 VAL A N 1
ATOM 690 C CA . VAL A 1 95 ? -67.196 19.954 82.752 1.00 78.50 95 VAL A CA 1
ATOM 691 C C . VAL A 1 95 ? -67.161 21.267 83.527 1.00 78.50 95 VAL A C 1
ATOM 693 O O . VAL A 1 95 ? -66.280 21.475 84.358 1.00 78.50 95 VAL A O 1
ATOM 696 N N . ARG A 1 96 ? -68.122 22.159 83.266 1.00 75.62 96 ARG A N 1
ATOM 697 C CA . ARG A 1 96 ? -68.331 23.366 84.074 1.00 75.62 96 ARG A CA 1
ATOM 698 C C . ARG A 1 96 ? -69.337 23.052 85.187 1.00 75.62 96 ARG A C 1
ATOM 700 O O . ARG A 1 96 ? -70.481 22.737 84.861 1.00 75.62 96 ARG A O 1
ATOM 707 N N . PRO A 1 97 ? -68.956 23.152 86.472 1.00 75.88 97 PRO A N 1
ATOM 708 C CA . PRO A 1 97 ? -69.900 22.997 87.573 1.00 75.88 97 PRO A CA 1
ATOM 709 C C . PRO A 1 97 ? -71.012 24.052 87.496 1.00 75.88 97 PRO A C 1
ATOM 711 O O . PRO A 1 97 ? -70.749 25.216 87.184 1.00 75.88 97 PRO A O 1
ATOM 714 N N . ALA A 1 98 ? -72.253 23.649 87.772 1.00 74.25 98 ALA A N 1
ATOM 715 C CA . ALA A 1 98 ? -73.379 24.573 87.860 1.00 74.25 98 ALA A CA 1
ATOM 716 C C . ALA A 1 98 ? -73.264 25.438 89.134 1.00 74.25 98 ALA A C 1
ATOM 718 O O . ALA A 1 98 ? -72.893 24.912 90.186 1.00 74.25 98 ALA A O 1
ATOM 719 N N . PRO A 1 99 ? -73.570 26.747 89.074 1.00 68.56 99 PRO A N 1
ATOM 720 C CA . PRO A 1 99 ? -73.530 27.601 90.254 1.00 68.56 99 PRO A CA 1
ATOM 721 C C . PRO A 1 99 ? -74.616 27.202 91.262 1.00 68.56 99 PRO A C 1
ATOM 723 O O . PRO A 1 99 ? -75.792 27.090 90.918 1.00 68.56 99 PRO A O 1
ATOM 726 N N . VAL A 1 100 ? -74.213 27.014 92.520 1.00 66.75 100 VAL A N 1
ATOM 727 C CA . VAL A 1 100 ? -75.121 26.786 93.651 1.00 66.75 100 VAL A CA 1
ATOM 728 C C . VAL A 1 100 ? -75.600 28.145 94.162 1.00 66.75 100 VAL A C 1
ATOM 730 O O . VAL A 1 100 ? -74.800 28.932 94.666 1.00 66.75 100 VAL A O 1
ATOM 733 N N . ILE A 1 101 ? -76.895 28.436 94.019 1.00 60.03 101 ILE A N 1
ATOM 734 C CA . ILE A 1 101 ? -77.517 29.661 94.541 1.00 60.03 101 ILE A CA 1
ATOM 735 C C . ILE A 1 101 ? -78.054 29.368 95.943 1.00 60.03 101 ILE A C 1
ATOM 737 O O . ILE A 1 101 ? -79.015 28.617 96.098 1.00 60.03 101 ILE A O 1
ATOM 741 N N . TYR A 1 102 ? -77.455 29.977 96.966 1.00 58.47 102 TYR A N 1
ATOM 742 C CA . TYR A 1 102 ? -78.000 29.967 98.323 1.00 58.47 102 TYR A CA 1
ATOM 743 C C . TYR A 1 102 ? -78.996 31.124 98.473 1.00 58.47 102 TYR A C 1
ATOM 745 O O . TYR A 1 102 ? -78.624 32.291 98.357 1.00 58.47 102 TYR A O 1
ATOM 753 N N . GLY A 1 103 ? -80.271 30.800 98.699 1.00 55.44 103 GLY A N 1
ATOM 754 C CA . GLY A 1 103 ? -81.310 31.785 99.008 1.00 55.44 103 GLY A CA 1
ATOM 755 C C . GLY A 1 103 ? -81.052 32.469 100.355 1.00 55.44 103 GLY A C 1
ATOM 756 O O . GLY A 1 103 ? -80.628 31.827 101.314 1.00 55.44 103 GLY A O 1
ATOM 757 N N . ALA A 1 104 ? -81.289 33.780 100.420 1.00 56.81 104 ALA A N 1
ATOM 758 C CA . ALA A 1 104 ? -81.045 34.590 101.610 1.00 56.81 104 ALA A CA 1
ATOM 759 C C . ALA A 1 104 ? -82.048 34.275 102.746 1.00 56.81 104 ALA A C 1
ATOM 761 O O . ALA A 1 104 ? -83.253 34.211 102.485 1.00 56.81 104 ALA A O 1
ATOM 762 N N . PRO A 1 105 ? -81.596 34.118 104.006 1.00 59.12 105 PRO A N 1
ATOM 763 C CA . PRO A 1 105 ? -82.492 33.956 105.147 1.00 59.12 105 PRO A CA 1
ATOM 764 C C . PRO A 1 105 ? -83.205 35.277 105.486 1.00 59.12 105 PRO A C 1
ATOM 766 O O . PRO A 1 105 ? -82.573 36.316 105.675 1.00 59.12 105 PRO A O 1
ATOM 769 N N . VAL A 1 106 ? -84.537 35.224 105.570 1.00 50.59 106 VAL A N 1
ATOM 770 C CA . VAL A 1 106 ? -85.420 36.337 105.959 1.00 50.59 106 VAL A CA 1
ATOM 771 C C . VAL A 1 106 ? -85.354 36.538 107.480 1.00 50.59 106 VAL A C 1
ATOM 773 O O . VAL A 1 106 ? -85.524 35.589 108.242 1.00 50.59 106 VAL A O 1
ATOM 776 N N . TRP A 1 107 ? -85.091 37.770 107.925 1.00 44.19 107 TRP A N 1
ATOM 777 C CA . TRP A 1 107 ? -84.902 38.138 109.336 1.00 44.19 107 TRP A CA 1
ATOM 778 C C . TRP A 1 107 ? -86.243 38.460 110.022 1.00 44.19 107 TRP A C 1
ATOM 780 O O . TRP A 1 107 ? -87.020 39.258 109.500 1.00 44.19 107 TRP A O 1
ATOM 790 N N . ALA A 1 108 ? -86.502 37.887 111.204 1.00 55.59 108 ALA A N 1
ATOM 791 C CA . ALA A 1 108 ? -87.671 38.187 112.041 1.00 55.59 108 ALA A CA 1
ATOM 792 C C . ALA A 1 108 ? -87.237 38.489 113.498 1.00 55.59 108 ALA A C 1
ATOM 794 O O . ALA A 1 108 ? -86.534 37.663 114.084 1.00 55.59 108 ALA A O 1
ATOM 795 N N . PRO A 1 109 ? -87.625 39.630 114.112 1.00 54.75 109 PRO A N 1
ATOM 796 C CA . PRO A 1 109 ? -87.282 39.946 115.505 1.00 54.75 109 PRO A CA 1
ATOM 797 C C . PRO A 1 109 ? -88.232 39.314 116.535 1.00 54.75 109 PRO A C 1
ATOM 799 O O . PRO A 1 109 ? -89.444 39.280 116.332 1.00 54.75 109 PRO A O 1
ATOM 802 N N . ALA A 1 110 ? -87.692 38.915 117.695 1.00 52.03 110 ALA A N 1
ATOM 803 C CA . ALA A 1 110 ? -88.447 38.469 118.876 1.00 52.03 110 ALA A CA 1
ATOM 804 C C . ALA A 1 110 ? -87.803 38.992 120.196 1.00 52.03 110 ALA A C 1
ATOM 806 O O . ALA A 1 110 ? -86.627 39.352 120.189 1.00 52.03 110 ALA A O 1
ATOM 807 N N . PRO A 1 111 ? -88.558 39.100 121.315 1.00 50.75 111 PRO A N 1
ATOM 808 C CA . PRO A 1 111 ? -88.717 40.359 122.065 1.00 50.75 111 PRO A CA 1
ATOM 809 C C . PRO A 1 111 ? -87.888 40.525 123.361 1.00 50.75 111 PRO A C 1
ATOM 811 O O . PRO A 1 111 ? -87.383 39.571 123.948 1.00 50.75 111 PRO A O 1
ATOM 814 N N . TYR A 1 112 ? -87.834 41.779 123.837 1.00 48.12 112 TYR A N 1
ATOM 815 C CA . TYR A 1 112 ? -87.151 42.268 125.046 1.00 48.12 112 TYR A CA 1
ATOM 816 C C . TYR A 1 112 ? -87.611 41.610 126.362 1.00 48.12 112 TYR A C 1
ATOM 818 O O . TYR A 1 112 ? -88.807 41.535 126.651 1.00 48.12 112 TYR A O 1
ATOM 826 N N . ARG A 1 113 ? -86.654 41.244 127.231 1.00 51.88 113 ARG A N 1
ATOM 827 C CA . ARG A 1 113 ? -86.895 40.894 128.645 1.00 51.88 113 ARG A CA 1
ATOM 828 C C . ARG A 1 113 ? -85.853 41.548 129.561 1.00 51.88 113 ARG A C 1
ATOM 830 O O . ARG A 1 113 ? -84.667 41.265 129.453 1.00 51.88 113 ARG A O 1
ATOM 837 N N . HIS A 1 114 ? -86.317 42.377 130.498 1.00 49.69 114 HIS A N 1
ATOM 838 C CA . HIS A 1 114 ? -85.535 42.947 131.605 1.00 49.69 114 HIS A CA 1
ATOM 839 C C . HIS A 1 114 ? -85.737 42.119 132.873 1.00 49.69 114 HIS A C 1
ATOM 841 O O . HIS A 1 114 ? -86.890 41.895 133.227 1.00 49.69 114 HIS A O 1
ATOM 847 N N . HIS A 1 115 ? -84.678 41.724 133.589 1.00 50.75 115 HIS A N 1
ATOM 848 C CA . HIS A 1 115 ? -84.798 41.168 134.947 1.00 50.75 115 HIS A CA 1
ATOM 849 C C . HIS A 1 115 ? -83.761 41.791 135.896 1.00 50.75 115 HIS A C 1
ATOM 851 O O . HIS A 1 115 ? -82.599 41.972 135.545 1.00 50.75 115 HIS A O 1
ATOM 857 N N . ARG A 1 116 ? -84.267 42.194 137.068 1.00 44.78 116 ARG A N 1
ATOM 858 C CA . ARG A 1 116 ? -83.690 43.099 138.075 1.00 44.78 116 ARG A CA 1
ATOM 859 C C . ARG A 1 116 ? -82.746 42.395 139.060 1.00 44.78 116 ARG A C 1
ATOM 861 O O . ARG A 1 116 ? -82.877 41.203 139.313 1.00 44.78 116 ARG A O 1
ATOM 868 N N . HIS A 1 117 ? -81.871 43.191 139.674 1.00 45.41 117 HIS A N 1
ATOM 869 C CA . HIS A 1 117 ? -81.002 42.832 140.798 1.00 45.41 117 HIS A CA 1
ATOM 870 C C . HIS A 1 117 ? -81.762 42.779 142.133 1.00 45.41 117 HIS A C 1
ATOM 872 O O . HIS A 1 117 ? -82.585 43.652 142.400 1.00 45.41 117 HIS A O 1
ATOM 878 N N . HIS A 1 118 ? -81.402 41.833 143.008 1.00 48.06 118 HIS A N 1
ATOM 879 C CA . HIS A 1 118 ? -81.715 41.897 144.437 1.00 48.06 118 HIS A CA 1
ATOM 880 C C . HIS A 1 118 ? -80.506 41.475 145.280 1.00 48.06 118 HIS A C 1
ATOM 882 O O . HIS A 1 118 ? -80.016 40.353 145.183 1.00 48.06 118 HIS A O 1
ATOM 888 N N . HIS A 1 119 ? -80.055 42.411 146.113 1.00 43.19 119 HIS A N 1
ATOM 889 C CA . HIS A 1 119 ? -79.154 42.209 147.242 1.00 43.19 119 HIS A CA 1
ATOM 890 C C . HIS A 1 119 ? -79.973 41.768 148.464 1.00 43.19 119 HIS A C 1
ATOM 892 O O . HIS A 1 119 ? -81.090 42.253 148.653 1.00 43.19 119 HIS A O 1
ATOM 898 N N . ARG A 1 120 ? -79.425 40.898 149.320 1.00 45.81 120 ARG A N 1
ATOM 899 C CA . ARG A 1 120 ? -79.987 40.620 150.649 1.00 45.81 120 ARG A CA 1
ATOM 900 C C . ARG A 1 120 ? -78.910 40.872 151.699 1.00 45.81 120 ARG A C 1
ATOM 902 O O . ARG A 1 120 ? -77.806 40.355 151.574 1.00 45.81 120 ARG A O 1
ATOM 909 N N . GLY A 1 121 ? -79.247 41.758 152.632 1.00 41.88 121 GLY A N 1
ATOM 910 C CA . GLY A 1 121 ? -78.371 42.312 153.653 1.00 41.88 121 GLY A CA 1
ATOM 911 C C . GLY A 1 121 ? -78.169 41.425 154.880 1.00 41.88 121 GLY A C 1
ATOM 912 O O . GLY A 1 121 ? -78.797 40.380 155.036 1.00 41.88 121 GLY A O 1
ATOM 913 N N . TYR A 1 122 ? -77.244 41.923 155.689 1.00 43.62 122 TYR A N 1
ATOM 914 C CA . TYR A 1 122 ? -76.678 41.434 156.941 1.00 43.62 122 TYR A CA 1
ATOM 915 C C . TYR A 1 122 ? -77.577 41.702 158.178 1.00 43.62 122 TYR A C 1
ATOM 917 O O . TYR A 1 122 ? -78.419 42.598 158.117 1.00 43.62 122 TYR A O 1
ATOM 925 N N . ASP A 1 123 ? -77.270 40.970 159.267 1.00 43.09 123 ASP A N 1
ATOM 926 C CA . ASP A 1 123 ? -77.392 41.316 160.710 1.00 43.09 123 ASP A CA 1
ATOM 927 C C . ASP A 1 123 ? -78.802 41.452 161.327 1.00 43.09 123 ASP A C 1
ATOM 929 O O . ASP A 1 123 ? -79.754 41.837 160.660 1.00 43.09 123 ASP A O 1
ATOM 933 N N . ASP A 1 124 ? -79.083 41.207 162.611 1.00 44.69 124 ASP A N 1
ATOM 934 C CA . ASP A 1 124 ? -78.414 40.603 163.776 1.00 44.69 124 ASP A CA 1
ATOM 935 C C . ASP A 1 124 ? -79.505 40.438 164.866 1.00 44.69 124 ASP A C 1
ATOM 937 O O . ASP A 1 124 ? -80.589 41.014 164.755 1.00 44.69 124 ASP A O 1
ATOM 941 N N . ASP A 1 125 ? -79.181 39.700 165.930 1.00 43.44 125 ASP A N 1
ATOM 942 C CA . ASP A 1 125 ? -79.638 39.862 167.325 1.00 43.44 125 ASP A CA 1
ATOM 943 C C . ASP A 1 125 ? -81.122 40.139 167.683 1.00 43.44 125 ASP A C 1
ATOM 945 O O . ASP A 1 125 ? -81.711 41.174 167.374 1.00 43.44 125 ASP A O 1
ATOM 949 N N . ARG A 1 126 ? -81.668 39.301 168.582 1.00 47.97 126 ARG A N 1
ATOM 950 C CA . ARG A 1 126 ? -81.965 39.663 169.993 1.00 47.97 126 ARG A CA 1
ATOM 951 C C . ARG A 1 126 ? -82.731 38.543 170.704 1.00 47.97 126 ARG A C 1
ATOM 953 O O . ARG A 1 126 ? -83.750 38.049 170.232 1.00 47.97 126 ARG A O 1
ATOM 960 N N . GLY A 1 127 ? -82.217 38.165 171.873 1.00 42.72 127 GLY A N 1
ATOM 961 C CA . GLY A 1 127 ? -82.674 37.027 172.662 1.00 42.72 127 GLY A CA 1
ATOM 962 C C . GLY A 1 127 ? -83.887 37.260 173.560 1.00 42.72 127 GLY A C 1
ATOM 963 O O . GLY A 1 127 ? -84.518 38.312 173.533 1.00 42.72 127 GLY A O 1
ATOM 964 N N . ARG A 1 128 ? -84.145 36.261 174.417 1.00 47.84 128 ARG A N 1
ATOM 965 C CA . ARG A 1 128 ? -84.504 36.406 175.840 1.00 47.84 128 ARG A CA 1
ATOM 966 C C . ARG A 1 128 ? -84.633 35.031 176.512 1.00 47.84 128 ARG A C 1
ATOM 968 O O . ARG A 1 128 ? -85.307 34.141 176.014 1.00 47.84 128 ARG A O 1
ATOM 975 N N . TYR A 1 129 ? -83.950 34.912 177.647 1.00 43.75 129 TYR A N 1
ATOM 976 C CA . TYR A 1 129 ? -84.021 33.848 178.652 1.00 43.75 129 TYR A CA 1
ATOM 977 C C . TYR A 1 129 ? -85.111 34.159 179.709 1.00 43.75 129 TYR A C 1
ATOM 979 O O . TYR A 1 129 ? -85.502 35.319 179.833 1.00 43.75 129 TYR A O 1
ATOM 987 N N . TYR A 1 130 ? -85.445 33.143 180.531 1.00 46.00 130 TYR A N 1
ATOM 988 C CA . TYR A 1 130 ? -86.341 33.095 181.721 1.00 46.00 130 TYR A CA 1
ATOM 989 C C . TYR A 1 130 ? -87.852 33.014 181.422 1.00 46.00 130 TYR A C 1
ATOM 991 O O . TYR A 1 130 ? -88.342 33.737 180.571 1.00 46.00 130 TYR A O 1
ATOM 999 N N . GLY A 1 131 ? -88.682 32.187 182.073 1.00 34.28 131 GLY A N 1
ATOM 1000 C CA . GLY A 1 131 ? -88.624 31.467 183.358 1.00 34.28 131 GLY A 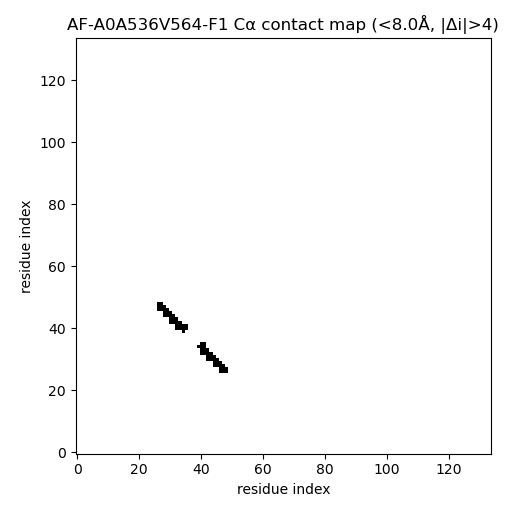CA 1
ATOM 1001 C C . GLY A 1 131 ? -90.056 30.979 183.736 1.00 34.28 131 GLY A C 1
ATOM 1002 O O . GLY A 1 131 ? -90.933 31.075 182.886 1.00 34.28 131 GLY A O 1
ATOM 1003 N N . PRO A 1 132 ? -90.333 30.451 184.947 1.00 45.81 132 PRO A N 1
ATOM 1004 C CA . PRO A 1 132 ? -91.130 29.224 185.140 1.00 45.81 132 PRO A CA 1
ATOM 1005 C C . PRO A 1 132 ? -92.444 29.355 185.969 1.00 45.81 132 PRO A C 1
ATOM 1007 O O . PRO A 1 132 ? -92.776 30.431 186.445 1.00 45.81 132 PRO A O 1
ATOM 1010 N N . ILE A 1 133 ? -93.081 28.191 186.212 1.00 40.56 133 ILE A N 1
ATOM 1011 C CA . ILE A 1 133 ? -94.044 27.785 187.277 1.00 40.56 133 ILE A CA 1
ATOM 1012 C C . ILE A 1 133 ? -95.489 28.331 187.250 1.00 40.56 133 ILE A C 1
ATOM 1014 O O . ILE A 1 133 ? -95.745 29.482 187.589 1.00 40.56 133 ILE A O 1
ATOM 1018 N N . SER A 1 134 ? -96.435 27.408 187.035 1.00 38.97 134 SER A N 1
ATOM 1019 C CA . SER A 1 134 ? -97.695 27.261 187.788 1.00 38.97 134 SER A CA 1
ATOM 1020 C C . SER A 1 134 ? -98.166 25.815 187.688 1.00 38.97 134 SER A C 1
ATOM 1022 O O . SER A 1 134 ? -98.180 25.327 186.534 1.00 38.97 134 SER A O 1
#

Solvent-accessible surface area (backbone atoms only — not comparable to full-atom values): 10302 Å² total; per-residue (Å²): 109,72,68,57,54,52,51,52,52,52,50,50,52,53,56,60,68,66,55,79,84,81,76,87,80,77,79,54,74,52,78,49,74,46,73,53,74,98,82,46,66,54,69,54,76,50,59,76,63,89,83,86,70,81,79,86,82,84,78,77,78,81,87,83,85,82,80,80,78,88,82,85,83,78,79,77,85,84,83,83,76,80,80,82,82,81,79,83,76,80,80,86,83,83,82,78,81,80,86,83,83,81,81,82,84,85,86,81,91,83,86,92,83,89,84,84,91,82,88,85,87,81,91,78,90,84,88,85,83,90,86,87,91,133